Protein AF-A0A6G6TFF8-F1 (afdb_monomer_lite)

Foldseek 3Di:
DDPDLDVVLLVVLVVLLVVLCVVLVVDPDPVSVVVSNVVSVVSVVVSVVSVPPDDPDDDDDDDDDDDDDDDDLALLVLLVVLCVVQVPDLVNLCVLLVHDSVVSVCRNVVVDQCLVCLVSSCVSRQFDSCCSNPVPDDGHPPDPPDDDDD

pLDDT: mean 73.82, std 18.32, range [26.19, 90.62]

Radius of gyration: 22.0 Å; chains: 1; bounding box: 59×51×50 Å

Secondary structure (DSSP, 8-state):
------HHHHHHHHHHHHHHHHHHHH---HHHHHHHHHHHHHHHHHHHHHH----S--------S---------HHHHHHHHHHHH---HHHHHHHHT--HHHHHHHHTTSS--GGGHHHHHHHHT--HHHHHHS-S-SS-S--------

Structure (mmCIF, N/CA/C/O backbone):
data_AF-A0A6G6TFF8-F1
#
_entry.id   AF-A0A6G6TFF8-F1
#
loop_
_atom_site.group_PDB
_atom_site.id
_atom_site.type_symbol
_atom_site.label_atom_id
_atom_site.label_alt_id
_atom_site.label_comp_id
_atom_site.label_asym_id
_atom_site.label_entity_id
_atom_site.label_seq_id
_atom_site.pdbx_PDB_ins_code
_atom_site.Cartn_x
_atom_site.Cartn_y
_atom_site.Cartn_z
_atom_site.occupancy
_atom_site.B_iso_or_equiv
_atom_site.auth_seq_id
_atom_site.auth_comp_id
_atom_site.auth_asym_id
_atom_site.auth_atom_id
_atom_site.pdbx_PDB_model_num
ATOM 1 N N . MET A 1 1 ? -1.399 33.699 4.193 1.00 36.59 1 MET A N 1
ATOM 2 C CA . MET A 1 1 ? -1.194 33.582 2.733 1.00 36.59 1 MET A CA 1
ATOM 3 C C . MET A 1 1 ? -1.165 32.106 2.391 1.00 36.59 1 MET A C 1
ATOM 5 O O . MET A 1 1 ? -0.208 31.438 2.754 1.00 36.5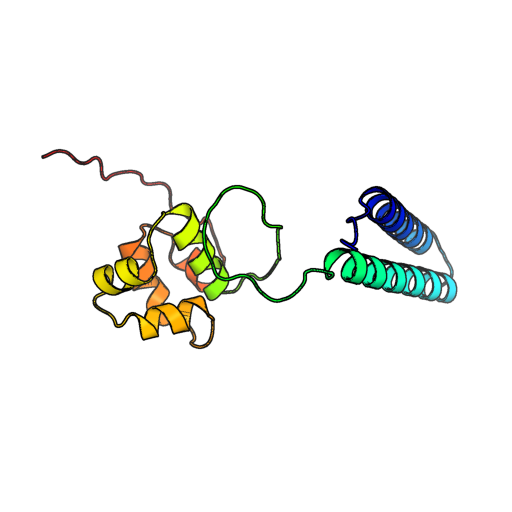9 1 MET A O 1
ATOM 9 N N . ILE A 1 2 ? -2.242 31.587 1.805 1.00 38.62 2 ILE A N 1
ATOM 10 C CA . ILE A 1 2 ? -2.329 30.186 1.378 1.00 38.62 2 ILE A CA 1
ATOM 11 C C . ILE A 1 2 ? -1.576 3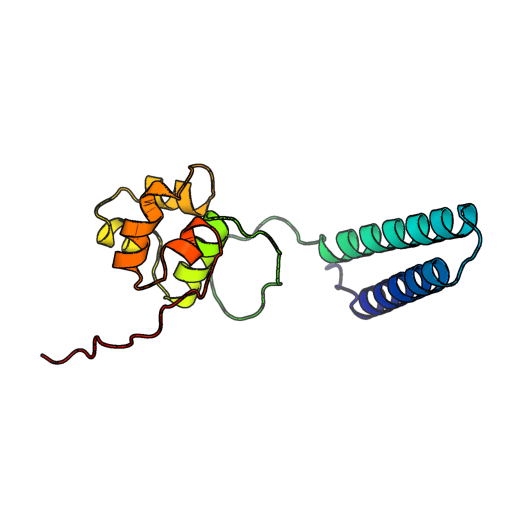0.096 0.046 1.00 38.62 2 ILE A C 1
ATOM 13 O O . ILE A 1 2 ? -1.923 30.812 -0.890 1.00 38.62 2 ILE A O 1
ATOM 17 N N . GLN A 1 3 ? -0.503 29.304 -0.010 1.00 44.81 3 GLN A N 1
ATOM 18 C CA . GLN A 1 3 ? 0.222 29.026 -1.252 1.00 44.81 3 GLN A CA 1
ATOM 19 C C . GLN A 1 3 ? -0.727 28.256 -2.179 1.00 44.81 3 GLN A C 1
ATOM 21 O O . GLN A 1 3 ? -1.159 27.154 -1.849 1.00 44.81 3 GLN A O 1
ATOM 26 N N . ILE A 1 4 ? -1.118 28.874 -3.292 1.00 49.75 4 ILE A N 1
ATOM 27 C CA . ILE A 1 4 ? -1.979 28.257 -4.302 1.00 49.75 4 ILE A CA 1
ATOM 28 C C . ILE A 1 4 ? -1.113 27.277 -5.094 1.00 49.75 4 ILE A C 1
ATOM 30 O O . ILE A 1 4 ? -0.088 27.664 -5.652 1.00 49.75 4 ILE A O 1
ATOM 34 N N . PHE A 1 5 ? -1.514 26.009 -5.117 1.00 57.09 5 PHE A N 1
ATOM 35 C CA . PHE A 1 5 ? -0.915 24.988 -5.967 1.00 57.09 5 PHE A CA 1
ATOM 36 C C . PHE A 1 5 ? -1.069 25.396 -7.440 1.00 57.09 5 PHE A C 1
ATOM 38 O O . PHE A 1 5 ? -2.183 25.537 -7.941 1.00 57.09 5 PHE A O 1
ATOM 45 N N . ASP A 1 6 ? 0.052 25.648 -8.115 1.00 68.56 6 ASP A N 1
ATOM 46 C CA . ASP A 1 6 ? 0.078 26.134 -9.495 1.00 68.56 6 ASP A CA 1
ATOM 47 C C . ASP A 1 6 ? 0.213 24.956 -10.475 1.00 68.56 6 ASP A C 1
ATOM 49 O O . ASP A 1 6 ? 1.313 24.564 -10.881 1.00 68.56 6 ASP A O 1
ATOM 53 N N . GLU A 1 7 ? -0.931 24.385 -10.863 1.00 67.12 7 GLU A N 1
ATOM 54 C CA . GLU A 1 7 ? -1.007 23.298 -11.850 1.00 67.12 7 GLU A CA 1
ATOM 55 C C . GLU A 1 7 ? -0.417 23.678 -13.211 1.00 67.12 7 GLU A C 1
ATOM 57 O O . GLU A 1 7 ? 0.168 22.840 -13.903 1.00 67.12 7 GLU A O 1
ATOM 62 N N . SER A 1 8 ? -0.503 24.956 -13.588 1.00 74.12 8 SER A N 1
ATOM 63 C CA . SER A 1 8 ? 0.044 25.442 -14.857 1.00 74.12 8 SER A CA 1
ATOM 64 C C . SER A 1 8 ? 1.570 25.370 -14.856 1.00 74.12 8 SER A C 1
ATOM 66 O O . SER A 1 8 ? 2.190 24.997 -15.858 1.00 74.12 8 SER A O 1
ATOM 68 N N . LYS A 1 9 ? 2.196 25.682 -13.718 1.00 78.75 9 LYS A N 1
ATOM 69 C CA . LYS A 1 9 ? 3.642 25.554 -13.520 1.00 78.75 9 LYS A CA 1
ATOM 70 C C . LYS A 1 9 ? 4.089 24.094 -13.483 1.00 78.75 9 LYS A C 1
ATOM 72 O O . LYS A 1 9 ? 5.135 23.777 -14.057 1.00 78.75 9 LYS A O 1
ATOM 77 N N . LEU A 1 10 ? 3.302 23.201 -12.881 1.00 79.56 10 LEU A N 1
ATOM 78 C CA . LEU A 1 10 ? 3.575 21.761 -12.871 1.00 79.56 10 LEU A CA 1
ATOM 79 C C . LEU A 1 10 ? 3.554 21.175 -14.290 1.00 79.56 10 LEU A C 1
ATOM 81 O O . LEU A 1 10 ? 4.527 20.547 -14.713 1.00 79.56 10 LEU A O 1
ATOM 85 N N . LEU A 1 11 ? 2.489 21.443 -15.051 1.00 74.88 11 LEU A N 1
ATOM 86 C CA . LEU A 1 11 ? 2.335 20.936 -16.416 1.00 74.88 11 LEU A CA 1
ATOM 87 C C . LEU A 1 11 ? 3.434 21.469 -17.346 1.00 74.88 11 LEU A C 1
ATOM 89 O O . LEU A 1 11 ? 4.024 20.713 -18.120 1.00 74.88 11 LEU A O 1
ATOM 93 N N . ARG A 1 12 ? 3.784 22.756 -17.209 1.00 80.88 12 ARG A N 1
ATOM 94 C CA . ARG A 1 12 ? 4.898 23.372 -17.945 1.00 80.88 12 ARG A CA 1
ATOM 95 C C . ARG A 1 12 ? 6.235 22.705 -17.623 1.00 80.88 12 ARG A C 1
ATOM 97 O O . ARG A 1 12 ? 7.037 22.484 -18.525 1.00 80.88 12 ARG A O 1
ATOM 104 N N . THR A 1 13 ? 6.482 22.382 -16.357 1.00 82.12 13 THR A N 1
ATOM 105 C CA . THR A 1 13 ? 7.754 21.778 -15.933 1.00 82.12 13 THR A CA 1
ATOM 106 C C . THR A 1 13 ? 7.857 20.321 -16.387 1.00 82.12 13 THR A C 1
ATOM 108 O O . THR A 1 13 ? 8.912 19.916 -16.866 1.00 82.12 13 THR A O 1
ATOM 111 N N . ASN A 1 14 ? 6.760 19.558 -16.335 1.00 85.50 14 ASN A N 1
ATOM 112 C CA . ASN A 1 14 ? 6.716 18.180 -16.835 1.00 85.50 14 ASN A CA 1
ATOM 113 C C . ASN A 1 14 ? 6.971 18.119 -18.352 1.00 85.50 14 ASN A C 1
ATOM 115 O O . ASN A 1 14 ? 7.828 17.366 -18.812 1.00 85.50 14 ASN A O 1
ATOM 119 N N . SER A 1 15 ? 6.326 19.000 -19.125 1.00 88.44 15 SER A N 1
ATOM 120 C CA . SER A 1 15 ? 6.586 19.116 -20.566 1.00 88.44 15 SER A CA 1
ATOM 121 C C . SER A 1 15 ? 8.066 19.399 -20.865 1.00 88.44 15 SER A C 1
ATOM 123 O O . SER A 1 15 ? 8.648 18.755 -21.733 1.00 88.44 15 SER A O 1
ATOM 125 N N . GLN A 1 16 ? 8.717 20.280 -20.094 1.00 90.62 16 GLN A N 1
ATOM 126 C CA . GLN A 1 16 ? 10.149 20.556 -20.253 1.00 90.62 16 GLN A CA 1
ATOM 127 C C . GLN A 1 16 ? 11.041 19.343 -19.942 1.00 90.62 16 GLN A C 1
ATOM 129 O O . GLN A 1 16 ? 12.049 19.157 -20.618 1.00 90.62 16 GLN A O 1
ATOM 134 N N . VAL A 1 17 ? 10.697 18.524 -18.942 1.00 88.31 17 VAL A N 1
ATOM 135 C CA . VAL A 1 17 ? 11.434 17.284 -18.629 1.00 88.31 17 VAL A CA 1
ATOM 136 C C . VAL A 1 17 ? 11.348 16.303 -19.797 1.00 88.31 17 VAL A C 1
ATOM 138 O O . VAL A 1 17 ? 12.372 15.773 -20.221 1.00 88.31 17 VAL A O 1
ATOM 141 N N . GLN A 1 18 ? 10.154 16.112 -20.363 1.00 88.31 18 GLN A N 1
ATOM 142 C CA . GLN A 1 18 ? 9.964 15.234 -21.520 1.00 88.31 18 GLN A CA 1
ATOM 143 C C . GLN A 1 18 ? 10.765 15.705 -22.738 1.00 88.31 18 GLN A C 1
ATOM 145 O O . GLN A 1 18 ? 11.426 14.893 -23.381 1.00 88.31 18 GLN A O 1
ATOM 150 N N . THR A 1 19 ? 10.765 17.011 -23.025 1.00 90.00 19 THR A N 1
ATOM 151 C CA . THR A 1 19 ? 11.560 17.570 -24.128 1.00 90.00 19 THR A CA 1
ATOM 152 C C . THR A 1 19 ? 13.055 17.326 -23.932 1.00 90.00 19 THR A C 1
ATOM 154 O O . THR A 1 19 ? 13.727 16.920 -24.873 1.00 90.00 19 THR A O 1
ATOM 157 N N . LEU A 1 20 ? 13.584 17.517 -22.719 1.00 88.38 20 LEU A N 1
ATOM 158 C CA . LEU A 1 20 ? 15.007 17.293 -22.441 1.00 88.38 20 LEU A CA 1
ATOM 159 C C . LEU A 1 20 ? 15.412 15.823 -22.593 1.00 88.38 20 LEU A C 1
ATOM 161 O O . LEU A 1 20 ? 16.469 15.543 -23.153 1.00 88.38 20 LEU A O 1
ATOM 165 N N . LEU A 1 21 ? 14.570 14.890 -22.142 1.00 88.50 21 LEU A N 1
ATOM 166 C CA . LEU A 1 21 ? 14.823 13.455 -22.302 1.00 88.50 21 LEU A CA 1
ATOM 167 C C . LEU A 1 21 ? 14.782 13.038 -23.773 1.00 88.50 21 LEU A C 1
ATOM 169 O O . LEU A 1 21 ? 15.620 12.254 -24.206 1.00 88.50 21 LEU A O 1
ATOM 173 N N . TYR A 1 22 ? 13.853 13.598 -24.548 1.00 90.00 22 TYR A N 1
ATOM 174 C CA . TYR A 1 22 ? 13.799 13.364 -25.987 1.00 90.00 22 TYR A CA 1
ATOM 175 C C . TYR A 1 22 ? 15.066 13.870 -26.687 1.00 90.00 22 TYR A C 1
ATOM 177 O O . TYR A 1 22 ? 15.686 13.133 -27.446 1.00 90.00 22 TYR A O 1
ATOM 185 N N . CYS A 1 23 ? 15.513 15.092 -26.374 1.00 80.44 23 CYS A N 1
ATOM 186 C CA . CYS A 1 23 ? 16.766 15.622 -26.913 1.00 80.44 23 CYS A CA 1
ATOM 187 C C . CYS A 1 23 ? 17.975 14.754 -26.533 1.00 80.44 23 CYS A C 1
ATOM 189 O O . CYS A 1 23 ? 18.858 14.561 -27.359 1.00 80.44 23 CYS A O 1
ATOM 191 N N . ALA A 1 24 ? 17.999 14.188 -25.323 1.00 86.44 24 ALA A N 1
ATOM 192 C CA . ALA A 1 24 ? 19.078 13.301 -24.895 1.00 86.44 24 ALA A CA 1
ATOM 193 C C . ALA A 1 24 ? 19.115 11.979 -25.682 1.00 86.44 24 ALA A C 1
ATOM 195 O O . ALA A 1 24 ? 20.192 11.433 -25.886 1.00 86.44 24 ALA A O 1
ATOM 196 N N . LEU A 1 25 ? 17.969 11.464 -26.139 1.00 85.44 25 LEU A N 1
ATOM 197 C CA . LEU A 1 25 ? 17.913 10.240 -26.951 1.00 85.44 25 LEU A CA 1
ATOM 198 C C . LEU A 1 25 ? 18.407 10.457 -28.389 1.00 85.44 25 LEU A C 1
ATOM 200 O O . LEU A 1 25 ? 18.945 9.533 -28.991 1.00 85.44 25 LEU A O 1
ATOM 204 N N . GLU A 1 26 ? 18.259 11.673 -28.914 1.00 86.56 26 GLU A N 1
ATOM 205 C CA . GLU A 1 26 ? 18.689 12.048 -30.269 1.00 86.56 26 GLU A CA 1
ATOM 206 C C . GLU A 1 26 ? 20.136 12.589 -30.317 1.00 86.56 26 GLU A C 1
ATOM 208 O O . GLU A 1 26 ? 20.733 12.718 -31.388 1.00 86.56 26 GLU A O 1
ATOM 213 N N . SER A 1 27 ? 20.737 12.903 -29.164 1.00 80.25 27 SER A N 1
ATOM 214 C CA . SER A 1 27 ? 22.113 13.399 -29.079 1.00 80.25 27 SER A CA 1
ATOM 215 C C . SER A 1 27 ? 23.139 12.284 -29.316 1.00 80.25 27 SER A C 1
ATOM 217 O O . SER A 1 27 ? 23.201 11.295 -28.593 1.00 80.25 27 SER A O 1
ATOM 219 N N . SER A 1 28 ? 24.036 12.486 -30.287 1.00 77.69 28 SER A N 1
ATOM 220 C CA . SER A 1 28 ? 25.161 11.570 -30.564 1.00 77.69 28 SER A CA 1
ATOM 221 C C . SER A 1 28 ? 26.381 11.795 -29.654 1.00 77.69 28 SER A C 1
ATOM 223 O O . SER A 1 28 ? 27.348 11.036 -29.710 1.00 77.69 28 SER A O 1
ATOM 225 N N . SER A 1 29 ? 26.365 12.851 -28.832 1.00 88.88 29 SER A N 1
ATOM 226 C CA . SER A 1 29 ? 27.468 13.234 -27.948 1.00 88.88 29 SER A CA 1
ATOM 227 C C . SER A 1 29 ? 27.180 12.858 -26.495 1.00 88.88 29 SER A C 1
ATOM 229 O O . SER A 1 29 ? 26.247 13.372 -25.882 1.00 88.88 29 SER A O 1
ATOM 231 N N . SER A 1 30 ? 28.030 12.016 -25.900 1.00 77.88 30 SER A N 1
ATOM 232 C CA . SER A 1 30 ? 27.865 11.558 -24.511 1.00 77.88 30 SER A CA 1
ATOM 233 C C . SER A 1 30 ? 27.868 12.695 -23.480 1.00 77.88 30 SER A C 1
ATOM 235 O O . SER A 1 30 ? 27.231 12.557 -22.437 1.00 77.88 30 SER A O 1
ATOM 237 N N . SER A 1 31 ? 28.568 13.804 -23.739 1.00 81.94 31 SER A N 1
ATOM 238 C CA . SER A 1 31 ? 28.591 14.961 -22.833 1.00 81.94 31 SER A CA 1
ATOM 239 C C . SER A 1 31 ? 27.293 15.771 -22.894 1.00 81.94 31 SER A C 1
ATOM 241 O O . SER A 1 31 ? 26.827 16.264 -21.867 1.00 81.94 31 SER A O 1
ATOM 243 N N . GLU A 1 32 ? 26.669 15.860 -24.071 1.00 80.44 32 GLU A N 1
ATOM 244 C CA . GLU A 1 32 ? 25.358 16.496 -24.246 1.00 80.44 32 GLU A CA 1
ATOM 245 C C . GLU A 1 32 ? 24.260 15.664 -23.588 1.00 80.44 32 GLU A C 1
ATOM 247 O O . GLU A 1 32 ? 23.444 16.209 -22.849 1.00 80.44 32 GLU A O 1
ATOM 252 N N . VAL A 1 33 ? 24.296 14.339 -23.769 1.00 82.88 33 VAL A N 1
ATOM 253 C CA . VAL A 1 33 ? 23.387 13.402 -23.092 1.00 82.88 33 VAL A CA 1
ATOM 254 C C . VAL A 1 33 ? 23.460 13.585 -21.575 1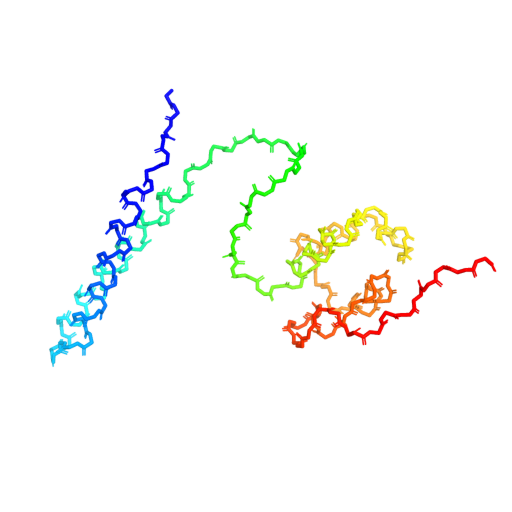.00 82.88 33 VAL A C 1
ATOM 256 O O . VAL A 1 33 ? 22.428 13.716 -20.918 1.00 82.88 33 VAL A O 1
ATOM 259 N N . GLN A 1 34 ? 24.670 13.661 -21.013 1.00 83.75 34 GLN A N 1
ATOM 260 C CA . GLN A 1 34 ? 24.864 13.849 -19.576 1.00 83.75 34 GLN A CA 1
ATOM 261 C C . GLN A 1 34 ? 24.299 15.192 -19.085 1.00 83.75 34 GLN A C 1
ATOM 263 O O . GLN A 1 34 ? 23.576 15.218 -18.090 1.00 83.75 34 GLN A O 1
ATOM 268 N N . SER A 1 35 ? 24.559 16.289 -19.803 1.00 89.06 35 SER A N 1
ATOM 269 C CA . SER A 1 35 ? 24.047 17.618 -19.440 1.00 89.06 35 SER A CA 1
ATOM 270 C C . SER A 1 35 ? 22.516 17.696 -19.519 1.00 89.06 35 SER A C 1
ATOM 272 O O . SER A 1 35 ? 21.874 18.234 -18.615 1.00 89.06 35 SER A O 1
ATOM 274 N N . LEU A 1 36 ? 21.910 17.102 -20.552 1.00 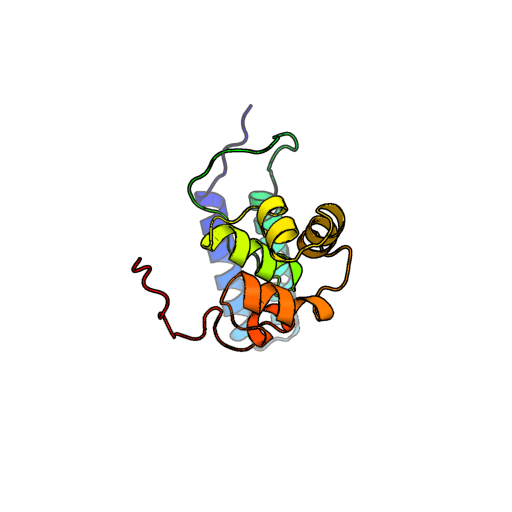86.12 36 LEU A N 1
ATOM 275 C CA . LEU A 1 36 ? 20.457 17.083 -20.743 1.00 86.12 36 LEU A CA 1
ATOM 276 C C . LEU A 1 36 ? 19.743 16.235 -19.683 1.00 86.12 36 LEU A C 1
ATOM 278 O O . LEU A 1 36 ? 18.702 16.647 -19.165 1.00 86.12 36 LEU A O 1
ATOM 282 N N . ILE A 1 37 ? 20.322 15.091 -19.311 1.00 86.00 37 ILE A N 1
ATOM 283 C CA . ILE A 1 37 ? 19.814 14.257 -18.215 1.00 86.00 37 ILE A CA 1
ATOM 284 C C . ILE A 1 37 ? 19.915 15.007 -16.884 1.00 86.00 37 ILE A C 1
ATOM 286 O O . ILE A 1 37 ? 18.952 15.030 -16.119 1.00 86.00 37 ILE A O 1
ATOM 290 N N . GLU A 1 38 ? 21.039 15.669 -16.612 1.00 89.44 38 GLU A N 1
ATOM 291 C CA . GLU A 1 38 ? 21.234 16.427 -15.373 1.00 89.44 38 GLU A CA 1
ATOM 292 C C . GLU A 1 38 ? 20.241 17.598 -15.258 1.00 89.44 38 GLU A C 1
ATOM 294 O O . GLU A 1 38 ? 19.613 17.792 -14.213 1.00 89.44 38 GLU A O 1
ATOM 299 N N . MET A 1 39 ? 19.971 18.296 -16.366 1.00 83.25 39 MET A N 1
ATOM 300 C CA . MET A 1 39 ? 18.923 19.319 -16.443 1.00 83.25 39 MET A CA 1
ATOM 301 C C . MET A 1 39 ? 17.507 18.752 -16.233 1.00 83.25 39 MET A C 1
ATOM 303 O O . MET A 1 39 ? 16.671 19.401 -15.595 1.00 83.25 39 MET A O 1
ATOM 307 N N . ALA A 1 40 ? 17.213 17.554 -16.748 1.00 85.25 40 ALA A N 1
ATOM 308 C CA . ALA A 1 40 ? 15.921 16.886 -16.571 1.00 85.25 40 ALA A CA 1
ATOM 309 C C . ALA A 1 40 ? 15.704 16.416 -15.120 1.00 85.25 40 ALA A C 1
ATOM 311 O O . ALA A 1 40 ? 14.602 16.550 -14.572 1.00 85.25 40 ALA A O 1
ATOM 312 N N . ILE A 1 41 ? 16.761 15.929 -14.466 1.00 85.62 41 ILE A N 1
ATOM 313 C CA . ILE A 1 41 ? 16.746 15.542 -13.050 1.00 85.62 41 ILE A CA 1
ATOM 314 C C . ILE A 1 41 ? 16.489 16.767 -12.165 1.00 85.62 41 ILE A C 1
ATOM 316 O O . ILE A 1 41 ? 15.646 16.709 -11.270 1.00 85.62 41 ILE A O 1
ATOM 320 N N . GLU A 1 42 ? 17.147 17.895 -12.429 1.00 86.44 42 GLU A N 1
ATOM 321 C CA . GLU A 1 42 ? 16.968 19.113 -11.630 1.00 86.44 42 GLU A CA 1
ATOM 322 C C . GLU A 1 42 ? 15.541 19.682 -11.742 1.00 86.44 42 GLU A C 1
ATOM 324 O O . GLU A 1 42 ? 14.915 20.066 -10.747 1.00 86.44 42 GLU A O 1
ATOM 329 N N . LYS A 1 43 ? 14.951 19.628 -12.942 1.00 83.62 43 LYS A N 1
ATOM 330 C CA . LYS A 1 43 ? 13.530 19.957 -13.133 1.00 83.62 43 LYS A CA 1
ATOM 331 C C . LYS A 1 43 ? 12.603 18.988 -12.397 1.00 83.62 43 LYS A C 1
ATOM 333 O O . LYS A 1 43 ? 11.605 19.425 -11.829 1.00 83.62 43 LYS A O 1
ATOM 338 N N . SER A 1 44 ? 12.952 17.704 -12.334 1.00 80.06 44 SER A N 1
ATOM 339 C CA . SER A 1 44 ? 12.183 16.692 -11.595 1.00 80.06 44 SER A CA 1
ATOM 340 C C . SER A 1 44 ? 12.204 16.932 -10.077 1.00 80.06 44 SER A C 1
ATOM 342 O O . SER A 1 44 ? 11.181 16.771 -9.415 1.00 80.06 44 SER A O 1
ATOM 344 N N . LYS A 1 45 ? 13.317 17.424 -9.514 1.00 82.44 45 LYS A N 1
ATOM 345 C CA . LYS A 1 45 ? 13.367 17.861 -8.103 1.00 82.44 45 LYS A CA 1
ATOM 346 C C . LYS A 1 45 ? 12.460 19.064 -7.835 1.00 82.44 45 LYS A C 1
ATOM 348 O O . LYS A 1 45 ? 11.805 19.122 -6.799 1.00 82.44 45 LYS A O 1
ATOM 353 N N . THR A 1 46 ? 12.388 19.999 -8.784 1.00 77.19 46 THR A N 1
ATOM 354 C CA . THR A 1 46 ? 11.482 21.158 -8.700 1.00 77.19 46 THR A CA 1
ATOM 355 C C . THR A 1 46 ? 10.012 20.729 -8.750 1.00 77.19 46 THR A C 1
ATOM 357 O O . THR A 1 46 ? 9.177 21.306 -8.063 1.00 77.19 46 THR A O 1
ATOM 360 N N . ILE A 1 47 ? 9.682 19.687 -9.519 1.00 72.75 47 ILE A N 1
ATOM 361 C CA . ILE A 1 47 ? 8.343 19.080 -9.509 1.00 72.75 47 ILE A CA 1
ATOM 362 C C . ILE A 1 47 ? 8.022 18.520 -8.118 1.00 72.75 47 ILE A C 1
ATOM 364 O O . ILE A 1 47 ? 6.955 18.817 -7.584 1.00 72.75 47 ILE A O 1
ATOM 368 N N . ASN A 1 48 ? 8.956 17.797 -7.494 1.00 72.69 48 ASN A N 1
ATOM 369 C CA . ASN A 1 48 ? 8.755 17.263 -6.145 1.00 72.69 48 ASN A CA 1
ATOM 370 C C . ASN A 1 48 ? 8.547 18.378 -5.109 1.00 72.69 48 ASN A C 1
ATOM 372 O O . ASN A 1 48 ? 7.642 18.271 -4.293 1.00 72.69 48 ASN A O 1
ATOM 376 N N . SER A 1 49 ? 9.279 19.495 -5.181 1.00 68.25 49 SER A N 1
ATOM 377 C CA . SER A 1 49 ? 9.074 20.618 -4.250 1.00 68.25 49 SER A CA 1
ATOM 378 C C . SER A 1 49 ? 7.763 21.387 -4.478 1.00 68.25 49 SER A C 1
ATOM 380 O O . SER A 1 49 ? 7.176 21.898 -3.523 1.00 68.25 49 SER A O 1
ATOM 382 N N . ILE A 1 50 ? 7.253 21.440 -5.716 1.00 65.38 50 ILE A N 1
ATOM 383 C CA . ILE A 1 50 ? 5.908 21.967 -6.021 1.00 65.38 50 ILE A CA 1
ATOM 384 C C . ILE A 1 50 ? 4.821 21.051 -5.433 1.00 65.38 50 ILE A C 1
ATOM 386 O O . ILE A 1 50 ? 3.788 21.540 -4.978 1.00 65.38 50 ILE A O 1
ATOM 390 N N . VAL A 1 51 ? 5.065 19.739 -5.405 1.00 63.16 51 VAL A N 1
ATOM 391 C CA . VAL A 1 51 ? 4.141 18.726 -4.872 1.00 63.16 51 VAL A CA 1
ATOM 392 C C . VAL A 1 51 ? 4.229 18.591 -3.338 1.00 63.16 51 VAL A C 1
ATOM 394 O O . VAL A 1 51 ? 3.224 18.281 -2.704 1.00 63.16 51 VAL A O 1
ATOM 397 N N . GLU A 1 52 ? 5.379 18.872 -2.713 1.00 54.09 52 GLU A N 1
ATOM 398 C CA . GLU A 1 52 ? 5.628 18.643 -1.274 1.00 54.09 52 GLU A CA 1
ATOM 399 C C . GLU A 1 52 ? 5.231 19.791 -0.318 1.00 54.09 52 GLU A C 1
ATOM 401 O O . GLU A 1 52 ? 5.370 19.655 0.897 1.00 54.09 52 GLU A O 1
ATOM 406 N N . ASN A 1 53 ? 4.664 20.907 -0.788 1.00 46.94 53 ASN A N 1
ATOM 407 C CA . ASN A 1 53 ? 4.175 21.966 0.112 1.00 46.94 53 ASN A CA 1
ATOM 408 C C . ASN A 1 53 ? 2.794 21.629 0.724 1.00 46.94 53 ASN A C 1
ATOM 410 O O . ASN A 1 53 ? 1.771 22.178 0.314 1.00 46.94 53 ASN A O 1
ATOM 414 N N . LYS A 1 54 ? 2.755 20.758 1.745 1.00 39.31 54 LYS A N 1
ATOM 415 C CA . LYS A 1 54 ? 1.574 20.513 2.602 1.00 39.31 54 LYS A CA 1
ATOM 416 C C . LYS A 1 54 ? 1.918 20.868 4.061 1.00 39.31 54 LYS A C 1
ATOM 418 O O . LYS A 1 54 ? 2.821 20.246 4.611 1.00 39.31 54 LYS A O 1
ATOM 423 N N . PRO A 1 55 ? 1.251 21.846 4.714 1.00 30.34 55 PRO A N 1
ATOM 424 C CA . PRO A 1 55 ? 1.521 22.163 6.114 1.00 30.34 55 PRO A CA 1
ATOM 425 C C . PRO A 1 55 ? 1.104 21.003 7.028 1.00 30.34 55 PRO A C 1
ATOM 427 O O . PRO A 1 55 ? -0.047 20.559 7.024 1.00 30.34 55 PRO A O 1
ATOM 430 N N . GLU A 1 56 ? 2.062 20.528 7.821 1.00 37.16 56 GLU A N 1
ATOM 431 C CA . GLU A 1 56 ? 1.875 19.601 8.935 1.00 37.16 56 GLU A CA 1
ATOM 432 C C . GLU A 1 56 ? 0.919 20.199 9.970 1.00 37.16 56 GLU A C 1
ATOM 434 O O . GLU A 1 56 ? 1.283 21.114 10.704 1.00 37.16 56 GLU A O 1
ATOM 439 N N . SER A 1 57 ? -0.320 19.704 10.018 1.00 36.22 57 SER A N 1
ATOM 440 C CA . SER A 1 57 ? -1.134 19.553 11.241 1.00 36.22 57 SER A CA 1
ATOM 441 C C . SER A 1 57 ? -2.600 19.281 10.908 1.00 36.22 57 SER A C 1
ATOM 443 O O . SER A 1 57 ? -3.437 20.156 11.061 1.00 36.22 57 SER A O 1
ATOM 445 N N . TYR A 1 58 ? -2.968 18.055 10.522 1.00 30.02 58 TYR A N 1
ATOM 446 C CA . TYR A 1 58 ? -4.379 17.661 10.603 1.00 30.02 58 TYR A CA 1
ATOM 447 C C . TYR A 1 58 ? -4.550 16.214 11.057 1.00 30.02 58 TYR A C 1
ATOM 449 O O . TYR A 1 58 ? -4.033 15.269 10.462 1.00 30.02 58 TYR A O 1
ATOM 457 N N . GLN A 1 59 ? -5.294 16.086 12.154 1.00 33.81 59 GLN A N 1
ATOM 458 C CA . GLN A 1 59 ? -5.873 14.853 12.660 1.00 33.81 59 GLN A CA 1
ATOM 459 C C . GLN A 1 59 ? -6.888 14.304 11.643 1.00 33.81 59 GLN A C 1
ATOM 461 O O . GLN A 1 59 ? -7.609 15.072 11.008 1.00 33.81 59 GLN A O 1
ATOM 466 N N . GLN A 1 60 ? -6.963 12.978 11.497 1.00 37.78 60 GLN A N 1
ATOM 467 C CA . GLN A 1 60 ? -8.048 12.307 10.759 1.00 37.78 60 GLN A CA 1
ATOM 468 C C . GLN A 1 60 ? -9.400 12.652 11.429 1.00 37.78 60 GLN A C 1
ATOM 470 O O . GLN A 1 60 ? -9.383 12.764 12.658 1.00 37.78 60 GLN A O 1
ATOM 475 N N . PRO A 1 61 ? -10.565 12.781 10.737 1.00 42.94 61 PRO A N 1
ATOM 476 C CA . PRO A 1 61 ? -10.985 12.005 9.553 1.00 42.94 61 PRO A CA 1
ATOM 477 C C . PRO A 1 61 ? -11.876 12.755 8.507 1.00 42.94 61 PRO A C 1
ATOM 479 O O . PRO A 1 61 ? -12.229 13.917 8.707 1.00 42.94 61 PRO A O 1
ATOM 482 N N . LYS A 1 62 ? -12.303 12.016 7.455 1.00 26.19 62 LYS A N 1
ATOM 483 C CA . LYS A 1 62 ? -13.491 12.139 6.548 1.00 26.19 62 LYS A CA 1
ATOM 484 C C . LYS A 1 62 ? -13.112 12.120 5.050 1.00 26.19 62 LYS A C 1
ATOM 486 O O . LYS A 1 62 ? -12.558 13.075 4.524 1.00 26.19 62 LYS A O 1
ATOM 491 N N . THR A 1 63 ? -13.429 11.010 4.383 1.00 32.50 63 THR A N 1
ATOM 492 C CA . THR A 1 63 ? -13.462 10.801 2.915 1.00 32.50 63 THR A CA 1
ATOM 493 C C . THR A 1 63 ? -14.466 11.754 2.222 1.00 32.50 63 THR A C 1
ATOM 495 O O . THR A 1 63 ? -15.349 12.241 2.934 1.00 32.50 63 THR A O 1
ATOM 498 N N . PRO A 1 64 ? -14.425 12.005 0.881 1.00 43.41 64 PRO A N 1
ATOM 499 C CA . PRO A 1 64 ? -13.809 11.201 -0.195 1.00 43.41 64 PRO A CA 1
ATOM 500 C C . PRO A 1 64 ? -12.940 11.951 -1.249 1.00 43.41 64 PRO A C 1
ATOM 502 O O . PRO A 1 64 ? -13.106 13.145 -1.462 1.00 43.41 64 PRO A O 1
ATOM 505 N N . ALA A 1 65 ? -12.109 11.161 -1.962 1.00 41.31 65 ALA A N 1
ATOM 506 C CA . ALA A 1 65 ? -11.446 11.403 -3.267 1.00 41.31 65 ALA A CA 1
ATOM 507 C C . ALA A 1 65 ? -10.401 12.552 -3.317 1.00 41.31 65 ALA A C 1
ATOM 509 O O . ALA A 1 65 ? -10.732 13.699 -3.078 1.00 41.31 65 ALA A O 1
ATOM 510 N N . VAL A 1 66 ? -9.111 12.394 -3.638 1.00 42.00 66 VAL A N 1
ATOM 511 C CA . VAL A 1 66 ? -8.331 11.441 -4.448 1.00 42.00 66 VAL A CA 1
ATOM 512 C C . VAL A 1 66 ? -6.888 11.514 -3.914 1.00 42.00 66 VAL A C 1
ATOM 514 O O . VAL A 1 66 ? -6.326 12.604 -3.887 1.00 42.00 66 VAL A O 1
ATOM 517 N N . GLU A 1 67 ? -6.262 10.408 -3.498 1.00 42.53 67 GLU A N 1
ATOM 518 C CA . GLU A 1 67 ? -4.823 10.405 -3.165 1.00 42.53 67 GLU A CA 1
ATOM 519 C C . GLU A 1 67 ? -4.065 9.419 -4.062 1.00 42.53 67 GLU A C 1
ATOM 521 O O . GLU A 1 67 ? -4.056 8.207 -3.855 1.00 42.53 67 GLU A O 1
ATOM 526 N N . THR A 1 68 ? -3.507 10.014 -5.117 1.00 35.88 68 THR A N 1
ATOM 527 C CA . THR A 1 68 ? -2.141 9.881 -5.637 1.00 35.88 68 THR A CA 1
ATOM 528 C C . THR A 1 68 ? -1.459 8.518 -5.503 1.00 35.88 68 THR A C 1
ATOM 530 O O . THR A 1 68 ? -1.085 8.060 -4.426 1.00 35.88 68 THR A O 1
ATOM 533 N N . ILE A 1 69 ? -1.201 7.934 -6.672 1.00 49.94 69 ILE A N 1
ATOM 534 C CA . ILE A 1 69 ? -0.457 6.704 -6.931 1.00 49.94 69 ILE A CA 1
ATOM 535 C C . ILE A 1 69 ? 0.995 6.890 -6.450 1.00 49.94 69 ILE A C 1
ATOM 537 O O . ILE A 1 69 ? 1.858 7.345 -7.194 1.00 49.94 69 ILE A O 1
ATOM 541 N N . SER A 1 70 ? 1.264 6.576 -5.182 1.00 42.72 70 SER A N 1
ATOM 542 C CA . SER A 1 70 ? 2.620 6.485 -4.639 1.00 42.72 70 SER A CA 1
ATOM 543 C C . SER A 1 70 ? 3.061 5.027 -4.690 1.00 42.72 70 SER A C 1
ATOM 545 O O . SER A 1 70 ? 2.625 4.180 -3.911 1.00 42.72 70 SER A O 1
ATOM 547 N N . THR A 1 71 ? 3.900 4.720 -5.672 1.00 44.12 71 THR A N 1
ATOM 548 C CA . THR A 1 71 ? 4.543 3.423 -5.878 1.00 44.12 71 THR A CA 1
ATOM 549 C C . THR A 1 71 ? 5.407 3.033 -4.676 1.00 44.12 71 THR A C 1
ATOM 551 O O . THR A 1 71 ? 6.597 3.347 -4.633 1.00 44.12 71 THR A O 1
ATOM 554 N N . LYS A 1 72 ? 4.834 2.302 -3.711 1.00 51.38 72 LYS A N 1
ATOM 555 C CA . LYS A 1 72 ? 5.574 1.494 -2.726 1.00 51.38 72 LYS A CA 1
ATOM 556 C C . LYS A 1 72 ? 4.850 0.165 -2.474 1.00 51.38 72 LYS A C 1
ATOM 558 O O . LYS A 1 72 ? 4.008 0.064 -1.590 1.00 51.38 72 LYS A O 1
ATOM 563 N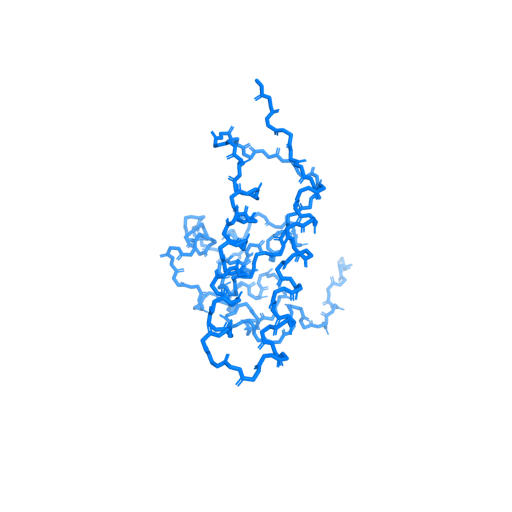 N . ASN A 1 73 ? 5.233 -0.869 -3.232 1.00 72.25 73 ASN A N 1
ATOM 564 C CA . ASN A 1 73 ? 4.756 -2.265 -3.158 1.00 72.25 73 ASN A CA 1
ATOM 565 C C . ASN A 1 73 ? 5.169 -2.993 -1.857 1.00 72.25 73 ASN A C 1
ATOM 567 O O . ASN A 1 73 ? 5.714 -4.097 -1.888 1.00 72.25 73 ASN A O 1
ATOM 571 N N . THR A 1 74 ? 4.945 -2.392 -0.690 1.00 85.50 74 THR A N 1
ATOM 572 C CA . THR A 1 74 ? 5.218 -3.047 0.596 1.00 85.50 74 THR A CA 1
ATOM 573 C C . THR A 1 74 ? 3.969 -3.748 1.121 1.00 85.50 74 THR A C 1
ATOM 575 O O . THR A 1 74 ? 2.843 -3.359 0.807 1.00 85.50 74 THR A O 1
ATOM 578 N N . PHE A 1 75 ? 4.165 -4.765 1.964 1.00 88.75 75 PHE A N 1
ATOM 579 C CA . PHE A 1 75 ? 3.075 -5.455 2.660 1.00 88.75 75 PHE A CA 1
ATOM 580 C C . PHE A 1 75 ? 2.139 -4.474 3.383 1.00 88.75 75 PHE A C 1
ATOM 582 O O . PHE A 1 75 ? 0.921 -4.596 3.303 1.00 88.75 75 PHE A O 1
ATOM 589 N N . ALA A 1 76 ? 2.718 -3.481 4.061 1.00 87.50 76 ALA A N 1
ATOM 590 C CA . ALA A 1 76 ? 1.981 -2.507 4.854 1.00 87.50 76 ALA A CA 1
ATOM 591 C C . ALA A 1 76 ? 1.044 -1.651 3.986 1.00 87.50 76 ALA A C 1
ATOM 593 O O . ALA A 1 76 ? -0.109 -1.434 4.350 1.00 87.50 76 ALA A O 1
ATOM 594 N N . GLU A 1 77 ? 1.512 -1.216 2.814 1.00 86.69 77 GLU A N 1
ATOM 595 C CA . GLU A 1 77 ? 0.700 -0.437 1.871 1.00 86.69 77 GLU A CA 1
ATOM 596 C C . GLU A 1 77 ? -0.416 -1.274 1.243 1.00 86.69 77 GLU A C 1
ATOM 598 O O . GLU A 1 77 ? -1.560 -0.826 1.187 1.00 86.69 77 GLU A O 1
ATOM 603 N N . ARG A 1 78 ? -0.132 -2.524 0.856 1.00 89.19 78 ARG A N 1
ATOM 604 C CA . ARG A 1 78 ? -1.176 -3.442 0.372 1.00 89.19 78 ARG A CA 1
ATOM 605 C C . ARG A 1 78 ? -2.230 -3.723 1.439 1.00 89.19 78 ARG A C 1
ATOM 607 O O . ARG A 1 78 ? -3.417 -3.735 1.133 1.00 89.19 78 ARG A O 1
ATOM 614 N N . LEU A 1 79 ? -1.820 -3.872 2.698 1.00 87.56 79 LEU A N 1
ATOM 615 C CA . LEU A 1 79 ? -2.748 -4.044 3.813 1.00 87.56 79 LEU A CA 1
ATOM 616 C C . LEU A 1 79 ? -3.623 -2.800 4.030 1.00 87.56 79 LEU A C 1
ATOM 618 O O . LEU A 1 79 ? -4.830 -2.934 4.215 1.00 87.56 79 LEU A O 1
ATOM 622 N N . LYS A 1 80 ? -3.052 -1.589 3.968 1.00 88.56 80 LYS A N 1
ATOM 623 C CA . LYS A 1 80 ? -3.833 -0.338 4.025 1.00 88.56 80 LYS A CA 1
ATOM 624 C C . LYS A 1 80 ? -4.841 -0.249 2.892 1.00 88.56 80 LYS A C 1
ATOM 626 O O . LYS A 1 80 ? -5.976 0.155 3.134 1.00 88.56 80 LYS A O 1
ATOM 631 N N . LEU A 1 81 ? -4.421 -0.617 1.682 1.00 84.38 81 LEU A N 1
ATOM 632 C CA . LEU A 1 81 ? -5.285 -0.633 0.511 1.00 84.38 81 LEU A CA 1
ATOM 633 C C . LEU A 1 81 ? -6.483 -1.543 0.769 1.00 84.38 81 LEU A C 1
ATOM 635 O O . LEU A 1 81 ? -7.610 -1.079 0.671 1.00 84.38 81 LEU A O 1
ATOM 639 N N . VAL A 1 82 ? -6.262 -2.785 1.207 1.00 85.25 82 VAL A N 1
ATOM 640 C CA . VAL A 1 82 ? -7.369 -3.714 1.480 1.00 85.25 82 VAL A CA 1
ATOM 641 C C . VAL A 1 82 ? -8.297 -3.171 2.560 1.00 85.25 82 VAL A C 1
ATOM 643 O O . VAL A 1 82 ? -9.508 -3.216 2.385 1.00 85.25 82 VAL A O 1
ATOM 646 N N . LEU A 1 83 ? -7.765 -2.638 3.663 1.00 83.31 83 LEU A N 1
ATOM 647 C CA . LEU A 1 83 ? -8.589 -2.066 4.735 1.00 83.31 83 LEU A CA 1
ATOM 648 C C . LEU A 1 83 ? -9.454 -0.903 4.231 1.00 83.31 83 LEU A C 1
ATOM 650 O O . LEU A 1 83 ? -10.605 -0.766 4.635 1.00 83.31 83 LEU A O 1
ATOM 654 N N . ARG A 1 84 ? -8.921 -0.095 3.309 1.00 80.44 84 ARG A N 1
ATOM 655 C CA . ARG A 1 84 ? -9.670 0.985 2.668 1.00 80.44 84 ARG A CA 1
ATOM 656 C C . ARG A 1 84 ? -10.770 0.454 1.750 1.00 80.44 84 ARG A C 1
ATOM 658 O O . ARG A 1 84 ? -11.899 0.910 1.874 1.00 80.44 84 ARG A O 1
ATOM 665 N N . GLU A 1 85 ? -10.456 -0.490 0.864 1.00 78.12 85 GLU A N 1
ATOM 666 C CA . GLU A 1 85 ? -11.424 -1.029 -0.106 1.00 78.12 85 GLU A CA 1
ATOM 667 C C . GLU A 1 85 ? -12.507 -1.895 0.565 1.00 78.12 85 GLU A C 1
ATOM 669 O O . GLU A 1 85 ? -13.661 -1.878 0.152 1.00 78.12 85 GLU A O 1
ATOM 674 N N . SER A 1 86 ? -12.158 -2.621 1.631 1.00 74.06 86 SER A N 1
ATOM 675 C CA . SER A 1 86 ? -13.097 -3.454 2.404 1.00 74.06 86 SER A CA 1
ATOM 676 C C . SER A 1 86 ? -13.925 -2.669 3.424 1.00 74.06 86 SER A C 1
ATOM 678 O O . SER A 1 86 ? -14.885 -3.207 3.968 1.00 74.06 86 SER A O 1
ATOM 680 N N . GLY A 1 87 ? -13.551 -1.421 3.727 1.00 77.56 87 GLY A N 1
ATOM 681 C CA . GLY A 1 87 ? -14.193 -0.617 4.770 1.00 77.56 87 GLY A CA 1
ATOM 682 C C . GLY A 1 87 ? -13.975 -1.134 6.199 1.00 77.56 87 GLY A C 1
ATOM 683 O O . GLY A 1 87 ? -14.603 -0.626 7.124 1.00 77.56 87 GLY A O 1
ATOM 684 N N . ILE A 1 88 ? -13.091 -2.119 6.397 1.00 79.19 88 ILE A N 1
ATOM 685 C CA . ILE A 1 88 ? -12.800 -2.724 7.701 1.00 79.19 88 ILE A CA 1
ATOM 686 C C . ILE A 1 88 ? -11.751 -1.889 8.441 1.00 79.19 88 ILE A C 1
ATOM 688 O O . ILE A 1 88 ? -10.696 -1.540 7.907 1.00 79.19 88 ILE A O 1
ATOM 692 N N . THR A 1 89 ? -12.000 -1.592 9.715 1.00 82.75 89 THR A N 1
ATOM 693 C CA . THR A 1 89 ? -11.038 -0.888 10.571 1.00 82.75 89 THR A CA 1
ATOM 694 C C . THR A 1 89 ? -9.958 -1.831 11.117 1.00 82.75 89 THR A C 1
ATOM 696 O O . THR A 1 89 ? -10.155 -3.036 11.269 1.00 82.75 89 THR A O 1
ATOM 699 N N . GLN A 1 90 ? -8.801 -1.283 11.512 1.00 86.06 90 GLN A N 1
ATOM 700 C CA . GLN A 1 90 ? -7.722 -2.070 12.141 1.00 86.06 90 GLN A CA 1
ATOM 701 C C . GLN A 1 90 ? -8.187 -2.81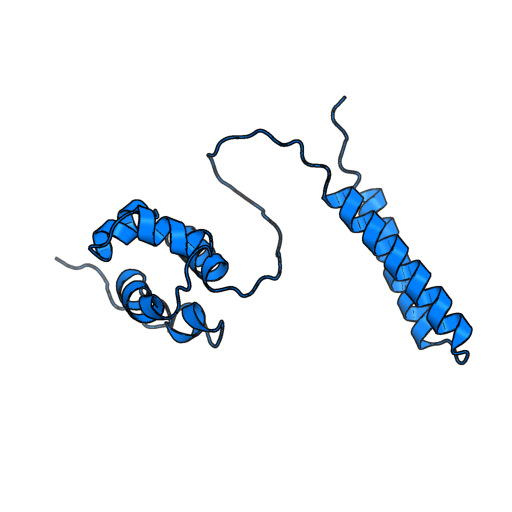3 13.404 1.00 86.06 90 GLN A C 1
ATOM 703 O O . GLN A 1 90 ? -7.708 -3.907 13.698 1.00 86.06 90 GLN A O 1
ATOM 708 N N . THR A 1 91 ? -9.117 -2.220 14.155 1.00 77.88 91 THR A N 1
ATOM 709 C CA . THR A 1 91 ? -9.681 -2.805 15.376 1.00 77.88 91 THR A CA 1
ATOM 710 C C . THR A 1 91 ? -10.595 -3.986 15.061 1.00 77.88 91 THR A C 1
ATOM 712 O O . THR A 1 91 ? -10.564 -4.988 15.771 1.00 77.88 91 THR A O 1
ATOM 715 N N . GLU A 1 92 ? -11.396 -3.895 14.002 1.00 75.88 92 GLU A N 1
ATOM 716 C CA . GLU A 1 92 ? -12.243 -5.000 13.541 1.00 75.88 92 GLU A CA 1
ATOM 717 C C . GLU A 1 92 ? -11.404 -6.141 12.976 1.00 75.88 92 GLU A C 1
ATOM 719 O O . GLU A 1 92 ? -11.636 -7.292 13.341 1.00 75.88 92 GLU A O 1
ATOM 724 N N . LEU A 1 93 ? -10.362 -5.831 12.195 1.00 84.62 93 LEU A N 1
ATOM 725 C CA . LEU A 1 93 ? -9.407 -6.838 11.735 1.00 84.62 93 LEU A CA 1
ATOM 726 C C . LEU A 1 93 ? -8.724 -7.540 12.920 1.00 84.62 93 LEU A C 1
ATOM 728 O O . LEU A 1 93 ? -8.626 -8.764 12.936 1.00 84.62 93 LEU A O 1
ATOM 732 N N . ALA A 1 94 ? -8.307 -6.788 13.946 1.00 87.06 94 ALA A N 1
ATOM 733 C CA . ALA A 1 94 ? -7.710 -7.354 15.155 1.00 87.06 94 ALA A CA 1
ATOM 734 C C . ALA A 1 94 ? -8.663 -8.326 15.869 1.00 87.06 94 ALA A C 1
ATOM 736 O O . ALA A 1 94 ? -8.254 -9.423 16.246 1.00 87.06 94 ALA A O 1
ATOM 737 N N . LYS A 1 95 ? -9.945 -7.954 15.995 1.00 85.31 95 LYS A N 1
ATOM 738 C CA . LYS A 1 95 ? -10.991 -8.815 16.568 1.00 85.31 95 LYS A CA 1
ATOM 739 C C . LYS A 1 95 ? -11.225 -10.068 15.725 1.00 85.31 95 LYS A C 1
ATOM 741 O O . LYS A 1 95 ? -11.286 -11.155 16.288 1.00 85.31 95 LYS A O 1
ATOM 746 N N . CYS A 1 96 ? -11.309 -9.927 14.402 1.00 83.75 96 CYS A N 1
ATOM 747 C CA . CYS A 1 96 ? -11.508 -11.040 13.471 1.00 83.75 96 CYS A CA 1
ATOM 748 C C . CYS A 1 96 ? -10.349 -12.049 13.532 1.00 83.75 96 CYS A C 1
ATOM 750 O O . CYS A 1 96 ? -10.566 -13.256 13.550 1.00 83.75 96 CYS A O 1
ATOM 752 N N . MET A 1 97 ? -9.117 -11.550 13.645 1.00 87.06 97 MET A N 1
ATOM 753 C CA . MET A 1 97 ? -7.915 -12.374 13.764 1.00 87.06 97 MET A CA 1
ATOM 754 C C . MET A 1 97 ? -7.645 -12.880 15.192 1.00 87.06 97 MET A C 1
ATOM 756 O O . MET A 1 97 ? -6.718 -13.664 15.384 1.00 87.06 97 MET A O 1
ATOM 760 N N . GLY A 1 98 ? -8.392 -12.419 16.202 1.00 87.75 98 GLY A N 1
ATOM 761 C CA . GLY A 1 98 ? -8.139 -12.751 17.609 1.00 87.75 98 GLY A CA 1
ATOM 762 C C . GLY A 1 98 ? -6.790 -12.239 18.135 1.00 87.75 98 GLY A C 1
ATOM 763 O O . GLY A 1 98 ? -6.204 -12.849 19.028 1.00 87.75 98 GLY A O 1
ATOM 764 N N . VAL A 1 99 ? -6.272 -11.140 17.578 1.00 87.75 99 VAL A N 1
ATOM 765 C CA . VAL A 1 99 ? -4.973 -10.553 17.948 1.00 87.75 99 VAL A CA 1
ATOM 766 C C . VAL A 1 99 ? -5.126 -9.164 18.566 1.00 87.75 99 VAL A C 1
ATOM 768 O O . VAL A 1 99 ? -6.189 -8.548 18.530 1.00 87.75 99 VAL A O 1
ATOM 771 N N . SER A 1 100 ? -4.042 -8.633 19.137 1.00 89.00 100 SER A N 1
ATOM 772 C CA . SER A 1 100 ? -4.048 -7.279 19.691 1.00 89.00 100 SER A CA 1
ATOM 773 C C . SER A 1 100 ? -4.101 -6.207 18.596 1.00 89.00 100 SER A C 1
ATOM 775 O O . SER A 1 100 ? -3.475 -6.324 17.542 1.00 89.00 100 SER A O 1
ATOM 777 N N . GLN A 1 101 ? -4.792 -5.098 18.875 1.00 87.69 101 GLN A N 1
ATOM 778 C CA . GLN A 1 101 ? -4.829 -3.934 17.981 1.00 87.69 101 GLN A CA 1
ATOM 779 C C . GLN A 1 101 ? -3.416 -3.388 17.697 1.00 87.69 101 GLN A C 1
ATOM 781 O O . GLN A 1 101 ? -3.106 -3.014 16.567 1.00 87.69 101 GLN A O 1
ATOM 786 N N . SER A 1 102 ? -2.531 -3.391 18.701 1.00 81.62 102 SER A N 1
ATOM 787 C CA . SER A 1 102 ? -1.138 -2.941 18.572 1.00 81.62 102 SER A CA 1
ATOM 788 C C . SER A 1 102 ? -0.339 -3.768 17.561 1.00 81.62 102 SER A C 1
ATOM 790 O O . SER A 1 102 ? 0.525 -3.222 16.869 1.00 81.62 102 SER A O 1
ATOM 792 N N . LEU A 1 103 ? -0.637 -5.069 17.438 1.00 86.25 103 LEU A N 1
ATOM 793 C CA . LEU A 1 103 ? -0.036 -5.921 16.416 1.00 86.25 103 LEU A CA 1
ATOM 794 C C . LEU A 1 103 ? -0.461 -5.462 15.020 1.00 86.25 103 LEU A C 1
ATOM 796 O O . LEU A 1 103 ? 0.406 -5.185 14.196 1.00 86.25 103 LEU A O 1
ATOM 800 N N . ILE A 1 104 ? -1.767 -5.310 14.777 1.00 87.19 104 ILE A N 1
ATOM 801 C CA . ILE A 1 104 ? -2.289 -4.847 13.480 1.00 87.19 104 ILE A CA 1
ATOM 802 C C . ILE A 1 104 ? -1.732 -3.467 13.128 1.00 87.19 104 ILE A C 1
ATOM 804 O O . ILE A 1 104 ? -1.257 -3.260 12.015 1.00 87.19 104 ILE A O 1
ATOM 808 N N . SER A 1 105 ? -1.687 -2.549 14.093 1.00 80.56 105 SER A N 1
ATOM 809 C CA . SER A 1 105 ? -1.079 -1.230 13.905 1.00 80.56 105 SER A CA 1
ATOM 810 C C . SER A 1 105 ? 0.397 -1.321 13.496 1.00 80.56 105 SER A C 1
ATOM 812 O O . SER A 1 105 ? 0.843 -0.612 12.592 1.00 80.56 105 SER A O 1
ATOM 814 N N . SER A 1 106 ? 1.163 -2.237 14.095 1.00 78.62 106 SER A N 1
ATOM 815 C CA . SER A 1 106 ? 2.574 -2.460 13.744 1.00 78.62 106 SER A CA 1
ATOM 816 C C . SER A 1 106 ? 2.751 -3.041 12.336 1.00 78.62 106 SER A C 1
ATOM 818 O O . SER A 1 106 ? 3.723 -2.704 11.661 1.00 78.62 106 SER A O 1
ATOM 820 N N . LEU A 1 107 ? 1.806 -3.866 11.874 1.00 87.81 107 LEU A N 1
ATOM 821 C CA . LEU A 1 107 ? 1.778 -4.408 10.510 1.00 87.81 107 LEU A CA 1
ATOM 822 C C . LEU A 1 107 ? 1.423 -3.329 9.478 1.00 87.81 107 LEU A C 1
ATOM 824 O O . LEU A 1 107 ? 2.107 -3.182 8.470 1.00 87.81 107 LEU A O 1
ATOM 828 N N . VAL A 1 108 ? 0.395 -2.525 9.762 1.00 85.62 108 VAL A N 1
ATOM 829 C CA . VAL A 1 108 ? -0.073 -1.430 8.897 1.00 85.62 108 VAL A CA 1
ATOM 830 C C . VAL A 1 108 ? 0.952 -0.297 8.804 1.00 85.62 108 VAL A C 1
ATOM 832 O O . VAL A 1 108 ? 1.069 0.355 7.772 1.00 85.62 108 VAL A O 1
ATOM 835 N N . THR A 1 109 ? 1.723 -0.052 9.863 1.00 81.81 109 THR A N 1
ATOM 836 C CA . THR A 1 109 ? 2.803 0.951 9.856 1.00 81.81 109 THR A CA 1
ATOM 837 C C . THR A 1 109 ? 4.128 0.416 9.310 1.00 81.81 109 THR A C 1
ATOM 839 O O . THR A 1 109 ? 5.066 1.193 9.156 1.00 81.81 109 THR A O 1
ATOM 842 N N . GLY A 1 110 ? 4.231 -0.887 9.023 1.00 84.06 110 GLY A N 1
ATOM 843 C CA . GLY A 1 110 ? 5.463 -1.518 8.540 1.00 84.06 110 GLY A CA 1
ATOM 844 C C . GLY A 1 110 ? 6.576 -1.636 9.589 1.00 84.06 110 GLY A C 1
ATOM 845 O O . GLY A 1 110 ? 7.698 -1.993 9.244 1.00 84.06 110 GLY A O 1
ATOM 846 N N . LYS A 1 111 ? 6.286 -1.368 10.871 1.00 77.81 111 LYS A N 1
ATOM 847 C CA . LYS A 1 111 ? 7.237 -1.551 11.985 1.00 77.81 111 LYS A CA 1
ATOM 848 C C . LYS A 1 111 ? 7.588 -3.018 12.215 1.00 77.81 111 LYS A C 1
ATOM 850 O O . LYS A 1 111 ? 8.634 -3.323 12.779 1.00 77.81 111 LYS A O 1
ATOM 855 N N . ARG A 1 112 ? 6.692 -3.917 11.807 1.00 82.44 112 ARG A N 1
ATOM 856 C CA . ARG A 1 112 ? 6.875 -5.361 11.874 1.00 82.44 112 ARG A CA 1
ATOM 857 C C . ARG A 1 112 ? 6.711 -5.967 10.485 1.00 82.44 112 ARG A C 1
ATOM 859 O O . ARG A 1 112 ? 5.850 -5.543 9.716 1.00 82.44 112 ARG A O 1
ATOM 866 N N . HIS A 1 113 ? 7.512 -6.987 10.198 1.00 84.62 113 HIS A N 1
ATOM 867 C CA . HIS A 1 113 ? 7.292 -7.841 9.042 1.00 84.62 113 HIS A CA 1
ATOM 868 C C . HIS A 1 113 ? 5.922 -8.531 9.138 1.00 84.62 113 HIS A C 1
ATOM 870 O O . HIS A 1 113 ? 5.509 -8.946 10.218 1.00 84.62 113 HIS A O 1
ATOM 876 N N . GLY A 1 114 ? 5.188 -8.569 8.027 1.00 84.75 114 GLY A N 1
ATOM 877 C CA . GLY A 1 114 ? 3.798 -9.025 8.019 1.00 84.75 114 GLY A CA 1
ATOM 878 C C . GLY A 1 114 ? 3.522 -10.259 7.179 1.00 84.75 114 GLY A C 1
ATOM 879 O O . GLY A 1 114 ? 2.392 -10.743 7.183 1.00 84.75 114 GLY A O 1
ATOM 880 N N . ILE A 1 115 ? 4.530 -10.793 6.484 1.00 88.50 115 ILE A N 1
ATOM 881 C CA . ILE A 1 115 ? 4.344 -11.937 5.585 1.00 88.50 115 ILE A CA 1
ATOM 882 C C . ILE A 1 115 ? 3.816 -13.152 6.354 1.00 88.50 115 ILE A C 1
ATOM 884 O O . ILE A 1 115 ? 2.938 -13.841 5.834 1.00 88.50 115 ILE A O 1
ATOM 888 N N . GLU A 1 116 ? 4.229 -13.375 7.610 1.00 89.00 116 GLU A N 1
ATOM 889 C CA . GLU A 1 116 ? 3.710 -14.488 8.418 1.00 89.00 116 GLU A CA 1
ATOM 890 C C . GLU A 1 116 ? 2.199 -14.381 8.711 1.00 89.00 116 GLU A C 1
ATOM 892 O O . GLU A 1 116 ? 1.530 -15.390 8.926 1.00 89.00 116 GLU A O 1
ATOM 897 N N . TYR A 1 117 ? 1.638 -13.169 8.655 1.00 88.56 117 TYR A N 1
ATOM 898 C CA . TYR A 1 117 ? 0.217 -12.901 8.881 1.00 88.56 117 TYR A CA 1
ATOM 899 C C . TYR A 1 117 ? -0.614 -12.923 7.598 1.00 88.56 117 TYR A C 1
ATOM 901 O O . TYR A 1 117 ? -1.840 -12.841 7.674 1.00 88.56 117 TYR A O 1
ATOM 909 N N . SER A 1 118 ? 0.020 -13.064 6.430 1.00 89.31 118 SER A N 1
ATOM 910 C CA . SER A 1 118 ? -0.656 -13.026 5.128 1.00 89.31 118 SER A CA 1
ATOM 911 C C . SER A 1 118 ? -1.800 -14.034 5.018 1.00 89.31 118 SER A C 1
ATOM 913 O O . SER A 1 118 ? -2.876 -13.665 4.569 1.00 89.31 118 SER A O 1
ATOM 915 N N . THR A 1 119 ? -1.601 -15.266 5.500 1.00 88.44 119 THR A N 1
ATOM 916 C CA . THR A 1 119 ? -2.625 -16.330 5.479 1.00 88.44 119 THR A CA 1
ATOM 917 C C . THR A 1 119 ? -3.801 -16.029 6.415 1.00 88.44 119 THR A C 1
ATOM 919 O O . THR A 1 119 ? -4.955 -16.299 6.098 1.00 88.44 119 THR A O 1
ATOM 922 N N . ALA A 1 120 ? -3.532 -15.462 7.592 1.00 88.25 120 ALA A N 1
ATOM 923 C CA . ALA A 1 120 ? -4.594 -15.122 8.537 1.00 88.25 120 ALA A CA 1
ATOM 924 C C . ALA A 1 120 ? -5.428 -13.937 8.025 1.00 88.25 120 ALA A C 1
ATOM 926 O O . ALA A 1 120 ? -6.655 -13.965 8.083 1.00 88.25 120 ALA A O 1
ATOM 927 N N . ILE A 1 121 ? -4.761 -12.925 7.467 1.00 89.00 121 ILE A N 1
ATOM 928 C CA . ILE A 1 121 ? -5.408 -11.746 6.887 1.00 89.00 121 ILE A CA 1
ATOM 929 C C . ILE A 1 121 ? -6.168 -12.116 5.609 1.00 89.00 121 ILE A C 1
ATOM 931 O O . ILE A 1 121 ? -7.282 -11.636 5.417 1.00 89.00 121 ILE A O 1
ATOM 935 N N . SER A 1 122 ? -5.619 -12.998 4.765 1.00 89.69 122 SER A N 1
ATOM 936 C CA . SER A 1 122 ? -6.309 -13.477 3.562 1.00 89.69 122 SER A CA 1
ATOM 937 C C . SER A 1 122 ? -7.623 -14.164 3.905 1.00 89.69 122 SER A C 1
ATOM 939 O O . SER A 1 122 ? -8.632 -13.896 3.267 1.00 89.69 122 SER A O 1
ATOM 941 N N . ASN A 1 123 ? -7.633 -14.989 4.954 1.00 86.44 123 ASN A N 1
ATOM 942 C CA . ASN A 1 123 ? -8.842 -15.680 5.396 1.00 86.44 123 ASN A CA 1
ATOM 943 C C . ASN A 1 123 ? -9.873 -14.721 6.010 1.00 86.44 123 ASN A C 1
ATOM 945 O O . ASN A 1 123 ? -11.070 -14.940 5.857 1.00 86.44 123 ASN A O 1
ATOM 949 N N . ALA A 1 124 ? -9.417 -13.667 6.692 1.00 85.38 124 ALA A N 1
ATOM 950 C CA . ALA A 1 124 ? -10.290 -12.665 7.300 1.00 85.38 124 ALA A CA 1
ATOM 951 C C . ALA A 1 124 ? -10.925 -11.716 6.268 1.00 85.38 124 ALA A C 1
ATOM 953 O O . ALA A 1 124 ? -12.075 -11.321 6.429 1.00 85.38 124 ALA A O 1
ATOM 954 N N . LEU A 1 125 ? -10.175 -11.338 5.227 1.00 84.06 125 LEU A N 1
ATOM 955 C CA . LEU A 1 125 ? -10.579 -10.323 4.246 1.00 84.06 125 LEU A CA 1
ATOM 956 C C . LEU A 1 125 ? -10.989 -10.908 2.885 1.00 84.06 125 LEU A C 1
ATOM 958 O O . LEU A 1 125 ? -11.455 -10.164 2.029 1.00 84.06 125 LEU A O 1
ATOM 962 N N . GLY A 1 126 ? -10.812 -12.214 2.666 1.00 85.88 126 GLY A N 1
ATOM 963 C CA . GLY A 1 126 ? -11.141 -12.876 1.399 1.00 85.88 126 GLY A CA 1
ATOM 964 C C . GLY A 1 126 ? -10.242 -12.460 0.231 1.00 85.88 126 GLY A C 1
ATOM 965 O O . GLY A 1 126 ? -10.700 -12.394 -0.905 1.00 85.88 126 GLY A O 1
ATOM 966 N N . ILE A 1 127 ? -8.976 -12.140 0.502 1.00 88.19 127 ILE A N 1
ATOM 967 C CA . ILE A 1 127 ? -8.010 -11.659 -0.501 1.00 88.19 127 ILE A CA 1
ATOM 968 C C . ILE A 1 127 ? -6.943 -12.706 -0.811 1.00 88.19 127 ILE A C 1
ATOM 970 O O . ILE A 1 127 ? -6.699 -13.616 -0.021 1.00 88.19 127 ILE A O 1
ATOM 974 N N . ASN A 1 128 ? -6.234 -12.544 -1.922 1.00 88.06 128 ASN A N 1
ATOM 975 C CA . ASN A 1 128 ? -5.124 -13.418 -2.270 1.00 88.06 128 ASN A CA 1
ATOM 976 C C . ASN A 1 128 ? -3.916 -13.179 -1.333 1.00 88.06 128 ASN A C 1
ATOM 978 O O . ASN A 1 128 ? -3.401 -12.064 -1.186 1.00 88.06 128 ASN A O 1
ATOM 982 N N . LYS A 1 129 ? -3.425 -14.254 -0.699 1.00 90.38 129 LYS A N 1
ATOM 983 C CA . LYS A 1 129 ? -2.282 -14.190 0.230 1.00 90.38 129 LYS A CA 1
ATOM 984 C C . LYS A 1 129 ? -0.958 -13.828 -0.452 1.00 90.38 129 LYS A C 1
ATOM 986 O O . LYS A 1 129 ? -0.141 -13.148 0.163 1.00 90.38 129 LYS A O 1
ATOM 991 N N . TRP A 1 130 ? -0.732 -14.283 -1.688 1.00 87.75 130 TRP A N 1
ATOM 992 C CA . TRP A 1 130 ? 0.483 -14.017 -2.469 1.00 87.75 130 TRP A CA 1
ATOM 993 C C . TRP A 1 130 ? 0.528 -12.561 -2.908 1.00 87.75 130 TRP A C 1
ATOM 995 O O . TRP A 1 130 ? 1.565 -11.908 -2.762 1.00 87.75 130 TRP A O 1
ATOM 1005 N N . TRP A 1 131 ? -0.627 -12.023 -3.302 1.00 89.94 131 TRP A N 1
ATOM 1006 C CA . TRP A 1 131 ? -0.768 -10.602 -3.570 1.00 89.94 131 TRP A CA 1
ATOM 1007 C C . TRP A 1 131 ? -0.455 -9.788 -2.317 1.00 89.94 131 TRP A C 1
ATOM 1009 O O . TRP A 1 131 ? 0.383 -8.893 -2.360 1.00 89.94 131 TRP A O 1
ATOM 1019 N N . LEU A 1 132 ? -1.019 -10.139 -1.158 1.00 88.88 132 LEU A N 1
ATOM 1020 C CA . LEU A 1 132 ? -0.731 -9.415 0.082 1.00 88.88 132 LEU A CA 1
ATOM 1021 C C . LEU A 1 132 ? 0.748 -9.535 0.502 1.00 88.88 132 LEU A C 1
ATOM 1023 O O . LEU A 1 132 ? 1.366 -8.538 0.886 1.00 88.88 132 LEU A O 1
ATOM 1027 N N . ALA A 1 133 ? 1.339 -10.726 0.415 1.00 87.25 133 ALA A N 1
ATOM 1028 C CA . ALA A 1 133 ? 2.700 -11.005 0.871 1.00 87.25 133 ALA A CA 1
ATOM 1029 C C . ALA A 1 133 ? 3.785 -10.414 -0.041 1.00 87.25 133 ALA A C 1
ATOM 1031 O O . ALA A 1 133 ? 4.676 -9.716 0.447 1.00 87.25 133 ALA A O 1
ATOM 1032 N N . TYR A 1 134 ? 3.678 -10.627 -1.351 1.00 86.62 134 TYR A N 1
ATOM 1033 C CA . TYR A 1 134 ? 4.734 -10.327 -2.325 1.00 86.62 134 TYR A CA 1
ATOM 1034 C C . TYR A 1 134 ? 4.310 -9.298 -3.378 1.00 86.62 134 TYR A C 1
ATOM 1036 O O . TYR A 1 134 ? 5.163 -8.692 -4.016 1.00 86.62 134 TYR A O 1
ATOM 1044 N N . GLY A 1 135 ? 3.011 -9.012 -3.497 1.00 83.50 135 GLY A N 1
ATOM 1045 C CA . GLY A 1 135 ? 2.479 -8.160 -4.563 1.00 83.50 135 GLY A CA 1
ATOM 1046 C C . GLY A 1 135 ? 2.325 -8.899 -5.889 1.00 83.50 135 GLY A C 1
ATOM 1047 O O . GLY A 1 135 ? 2.250 -8.255 -6.929 1.00 83.50 135 GLY A O 1
ATOM 1048 N N . GLU A 1 136 ? 2.305 -10.231 -5.856 1.00 81.38 136 GLU A N 1
ATOM 1049 C CA . GLU A 1 136 ? 2.168 -11.083 -7.036 1.00 81.38 136 GLU A CA 1
ATOM 1050 C C . GLU A 1 136 ? 0.714 -11.541 -7.204 1.00 81.38 136 GLU A C 1
ATOM 1052 O O . GLU A 1 136 ? 0.096 -12.000 -6.244 1.00 81.38 136 GLU A O 1
ATOM 1057 N N . GLY A 1 137 ? 0.178 -11.452 -8.423 1.00 80.81 137 GLY A N 1
ATOM 1058 C CA . GLY A 1 137 ? -1.198 -11.857 -8.739 1.00 80.81 137 GLY A CA 1
ATOM 1059 C C . GLY A 1 137 ? -2.232 -10.740 -8.571 1.00 80.81 137 GLY A C 1
ATOM 1060 O O . GLY A 1 137 ? -1.887 -9.559 -8.532 1.00 80.81 137 GLY A O 1
ATOM 1061 N N . GLU A 1 138 ? -3.511 -11.113 -8.504 1.00 82.31 138 GLU A N 1
ATOM 1062 C CA . GLU A 1 138 ? -4.630 -10.186 -8.291 1.00 82.31 138 GLU A CA 1
ATOM 1063 C C . GLU A 1 138 ? -4.999 -10.086 -6.803 1.00 82.31 138 GLU A C 1
ATOM 1065 O O . GLU A 1 138 ? -4.772 -11.015 -6.033 1.00 82.31 138 GLU A O 1
ATOM 1070 N N . MET A 1 139 ? -5.570 -8.951 -6.381 1.00 81.81 139 MET A N 1
ATOM 1071 C CA . MET A 1 139 ? -5.945 -8.712 -4.977 1.00 81.81 139 MET A CA 1
ATOM 1072 C C . MET A 1 139 ? -7.026 -9.676 -4.485 1.00 81.81 139 MET A C 1
ATOM 1074 O O . MET A 1 139 ? -6.974 -10.150 -3.351 1.00 81.81 139 MET A O 1
ATOM 1078 N N . THR A 1 140 ? -8.002 -9.964 -5.333 1.00 80.69 140 THR A N 1
ATOM 1079 C CA . THR A 1 140 ? -9.095 -10.889 -5.058 1.00 80.69 140 THR A CA 1
ATOM 1080 C C . THR A 1 140 ? -9.000 -12.032 -6.046 1.00 80.69 140 THR A C 1
ATOM 1082 O O . THR A 1 140 ? -9.070 -11.800 -7.250 1.00 80.69 140 THR A O 1
ATOM 1085 N N . ASP A 1 141 ? -8.899 -13.261 -5.551 1.00 62.22 141 ASP A N 1
ATOM 1086 C CA . ASP A 1 141 ? -9.195 -14.414 -6.390 1.00 62.22 141 ASP A CA 1
ATOM 1087 C C . ASP A 1 141 ? -10.713 -14.396 -6.576 1.00 62.22 141 ASP A C 1
ATOM 1089 O O . ASP A 1 141 ? -11.449 -14.540 -5.600 1.00 62.22 141 ASP A O 1
ATOM 1093 N N . PHE A 1 142 ? -11.212 -14.114 -7.781 1.00 53.69 142 PHE A N 1
ATOM 1094 C CA . PHE A 1 142 ? -12.651 -14.096 -8.032 1.00 53.69 142 PHE A CA 1
ATOM 1095 C C . PHE A 1 142 ? -13.266 -15.466 -7.704 1.00 53.69 142 PHE A C 1
ATOM 1097 O O . PHE A 1 142 ? -13.288 -16.378 -8.525 1.00 53.69 142 PHE A O 1
ATOM 1104 N N . CYS A 1 143 ? -13.819 -15.588 -6.501 1.00 44.28 143 CYS A N 1
ATOM 1105 C CA . CYS A 1 143 ? -14.926 -16.475 -6.194 1.00 44.28 143 CYS A CA 1
ATOM 1106 C C . CYS A 1 143 ? -15.808 -15.789 -5.149 1.00 44.28 143 CYS A C 1
ATOM 1108 O O . CYS A 1 143 ? -15.731 -16.027 -3.943 1.00 44.28 143 CYS A O 1
ATOM 1110 N N . THR A 1 144 ? -16.645 -14.877 -5.637 1.00 50.41 144 THR A N 1
ATOM 1111 C CA . THR A 1 144 ? -17.838 -14.413 -4.938 1.00 50.41 144 THR A CA 1
ATOM 1112 C C . THR A 1 144 ? -18.761 -15.604 -4.693 1.00 50.41 144 THR A C 1
ATOM 1114 O O . THR A 1 144 ? -19.613 -15.936 -5.510 1.00 50.41 144 THR A O 1
ATOM 1117 N N . SER A 1 145 ? -18.618 -16.248 -3.540 1.00 48.91 145 SER A N 1
ATOM 1118 C CA . SER A 1 145 ? -19.687 -17.065 -2.973 1.00 48.91 145 SER A CA 1
ATOM 1119 C C . SER A 1 145 ? -19.657 -17.005 -1.451 1.00 48.91 145 SER A C 1
ATOM 1121 O O . SER A 1 145 ? -19.218 -17.929 -0.766 1.00 48.91 145 SER A O 1
ATOM 1123 N N . LYS A 1 146 ? -20.177 -15.904 -0.916 1.00 46.16 146 LYS A N 1
ATOM 1124 C CA . LYS A 1 146 ? -20.973 -15.980 0.305 1.00 46.16 146 LYS A CA 1
ATOM 1125 C C . LYS A 1 146 ? -22.091 -14.952 0.228 1.00 46.16 146 LYS A C 1
ATOM 1127 O O . LYS A 1 146 ? -22.043 -13.891 0.834 1.00 46.16 146 LYS A O 1
ATOM 1132 N N . THR A 1 147 ? -23.075 -15.287 -0.600 1.00 47.88 147 THR A N 1
ATOM 1133 C CA . THR A 1 147 ? -24.446 -14.833 -0.396 1.00 47.88 147 THR A CA 1
ATOM 1134 C C . THR A 1 147 ? -24.832 -15.246 1.021 1.00 47.88 147 THR A C 1
ATOM 1136 O O . THR A 1 147 ? -24.765 -16.427 1.369 1.00 47.88 147 THR A O 1
ATOM 1139 N N . GLU A 1 148 ? -25.138 -14.258 1.853 1.00 52.66 148 GLU A N 1
ATOM 1140 C CA . GLU A 1 148 ? -25.973 -14.441 3.029 1.00 52.66 148 GLU A CA 1
ATOM 1141 C C . GLU A 1 148 ? -27.305 -15.037 2.572 1.00 52.66 148 GLU A C 1
ATOM 1143 O O . GLU A 1 148 ? -28.019 -14.374 1.833 1.00 52.66 148 GLU A O 1
ATOM 1148 N N . GLU A 1 149 ? -27.661 -16.237 3.024 1.00 42.78 149 GLU A N 1
ATOM 1149 C CA . GLU A 1 149 ? -29.059 -16.576 3.301 1.00 42.78 149 GLU A CA 1
ATOM 1150 C C . GLU A 1 149 ? -29.101 -17.454 4.562 1.00 42.78 149 GLU A C 1
ATOM 1152 O O . GLU A 1 149 ? -28.564 -18.560 4.576 1.00 42.78 149 GLU A O 1
ATOM 1157 N N . LEU A 1 150 ? -29.644 -16.833 5.620 1.00 39.53 150 LEU A N 1
ATOM 1158 C CA . LEU A 1 150 ? -30.519 -17.342 6.693 1.00 39.53 150 LEU A CA 1
ATOM 1159 C C . LEU A 1 150 ? -30.302 -18.765 7.240 1.00 39.53 150 LEU A C 1
ATOM 1161 O O . LEU A 1 150 ? -30.616 -19.753 6.543 1.00 39.53 150 LEU A O 1
#

Sequence (150 aa):
MIQIFDESKLLRTNSQVQTLLYCALESSSSSEVQSLIEMAIEKSKTINSIVENKPESYQQPKTPAVETISTKNTFAERLKLVLRESGITQTELAKCMGVSQSLISSLVTGKRHGIEYSTAISNALGINKWWLAYGEGEMTDFCTSKTEEL